Protein AF-A0A822GYS1-F1 (afdb_monomer)

Mean predicted aligned error: 8.76 Å

Structure (mmCIF, N/CA/C/O backbone):
data_AF-A0A822GYS1-F1
#
_entry.id   AF-A0A822GYS1-F1
#
loop_
_atom_site.group_PDB
_atom_site.id
_atom_site.type_symbol
_atom_site.label_atom_id
_atom_site.label_alt_id
_atom_site.label_comp_id
_atom_site.label_asym_id
_atom_site.label_entity_id
_atom_site.label_seq_id
_atom_site.pdbx_PDB_ins_code
_atom_site.Cartn_x
_atom_site.Cartn_y
_atom_site.Cartn_z
_atom_site.occupancy
_atom_site.B_iso_or_equiv
_atom_site.auth_seq_id
_atom_site.auth_comp_id
_atom_site.auth_asym_id
_atom_site.auth_atom_id
_atom_site.pdbx_PDB_model_num
ATOM 1 N N . ASP A 1 1 ? 19.098 11.480 -5.098 1.00 43.16 1 ASP A N 1
ATOM 2 C CA . ASP A 1 1 ? 18.288 10.323 -5.499 1.00 43.16 1 ASP A CA 1
ATOM 3 C C . ASP A 1 1 ? 17.633 9.725 -4.253 1.00 43.16 1 ASP A C 1
ATOM 5 O O . ASP A 1 1 ? 18.341 9.352 -3.323 1.00 43.16 1 ASP A O 1
ATOM 9 N N . ARG A 1 2 ? 16.301 9.802 -4.141 1.00 43.78 2 ARG A N 1
ATOM 10 C CA . ARG A 1 2 ? 15.544 9.573 -2.887 1.00 43.78 2 ARG A CA 1
ATOM 11 C C . ARG A 1 2 ? 15.180 8.102 -2.636 1.00 43.78 2 ARG A C 1
ATOM 13 O O . ARG A 1 2 ? 14.486 7.813 -1.671 1.00 43.78 2 ARG A O 1
ATOM 20 N N . LEU A 1 3 ? 15.712 7.168 -3.427 1.00 45.22 3 LEU A N 1
ATOM 21 C CA . LEU A 1 3 ? 15.402 5.724 -3.409 1.00 45.22 3 LEU A CA 1
ATOM 22 C C . LEU A 1 3 ? 15.609 4.992 -2.063 1.00 45.22 3 LEU A C 1
ATOM 24 O O . LEU A 1 3 ? 15.289 3.812 -1.946 1.00 45.22 3 LEU A O 1
ATOM 28 N N . MET A 1 4 ? 16.160 5.663 -1.048 1.00 49.53 4 MET A N 1
ATOM 29 C CA . MET A 1 4 ? 16.443 5.099 0.274 1.00 49.53 4 MET A CA 1
ATOM 30 C C . MET A 1 4 ? 15.473 5.564 1.366 1.00 49.53 4 MET A C 1
ATOM 32 O O . MET A 1 4 ? 15.544 5.014 2.466 1.00 49.53 4 MET A O 1
ATOM 36 N N . HIS A 1 5 ? 14.595 6.541 1.122 1.00 57.88 5 HIS A N 1
ATOM 37 C CA . HIS A 1 5 ? 13.647 7.034 2.127 1.00 57.88 5 HIS A CA 1
ATOM 38 C C . HIS A 1 5 ? 12.261 6.448 1.850 1.00 57.88 5 HIS A C 1
ATOM 40 O O . HIS A 1 5 ? 11.769 6.492 0.728 1.00 57.88 5 HIS A O 1
ATOM 46 N N . ASN A 1 6 ? 11.673 5.809 2.864 1.00 59.25 6 ASN A N 1
ATOM 47 C CA . ASN A 1 6 ? 10.271 5.415 2.791 1.00 59.25 6 ASN A CA 1
ATOM 48 C C . ASN A 1 6 ? 9.468 6.688 3.053 1.00 59.25 6 ASN A C 1
ATOM 50 O O . ASN A 1 6 ? 9.308 7.068 4.212 1.00 59.25 6 ASN A O 1
ATOM 54 N N . ASP A 1 7 ? 9.021 7.350 1.995 1.00 65.81 7 ASP A N 1
ATOM 55 C CA . ASP A 1 7 ? 8.146 8.505 2.136 1.00 65.81 7 ASP A CA 1
ATOM 56 C C . ASP A 1 7 ? 6.724 8.001 2.409 1.00 65.81 7 ASP A C 1
ATOM 58 O O . ASP A 1 7 ? 6.227 7.075 1.765 1.00 65.81 7 ASP A O 1
ATOM 62 N N . ILE A 1 8 ? 6.090 8.573 3.425 1.00 65.69 8 ILE A N 1
ATOM 63 C CA . ILE A 1 8 ? 4.713 8.280 3.807 1.00 65.69 8 ILE A CA 1
ATOM 64 C C . ILE A 1 8 ? 3.840 9.310 3.083 1.00 65.69 8 ILE A C 1
ATOM 66 O O . ILE A 1 8 ? 4.012 10.506 3.293 1.00 65.69 8 ILE A O 1
ATOM 70 N N . ILE A 1 9 ? 2.982 8.851 2.165 1.00 70.81 9 ILE A N 1
ATOM 71 C CA . ILE A 1 9 ? 2.497 9.692 1.052 1.00 70.81 9 ILE A CA 1
ATOM 72 C C . ILE A 1 9 ? 1.149 10.379 1.340 1.00 70.81 9 ILE A C 1
ATOM 74 O O . ILE A 1 9 ? 0.877 11.422 0.757 1.00 70.81 9 ILE A O 1
ATOM 78 N N . GLY A 1 10 ? 0.330 9.865 2.262 1.00 79.44 10 GLY A N 1
ATOM 79 C CA . GLY A 1 10 ? -0.920 10.524 2.668 1.00 79.44 10 GLY A CA 1
ATOM 80 C C . GLY A 1 10 ? -2.068 9.556 2.944 1.00 79.44 10 GLY A C 1
ATOM 81 O O . GLY A 1 10 ? -1.928 8.345 2.763 1.00 79.44 10 GLY A O 1
ATOM 82 N N . VAL A 1 11 ? -3.205 10.106 3.369 1.00 82.94 11 VAL A N 1
ATOM 83 C CA . VAL A 1 11 ? -4.492 9.397 3.436 1.00 82.94 11 VAL A CA 1
ATOM 84 C C . VAL A 1 11 ? -5.367 9.877 2.286 1.00 82.94 11 VAL A C 1
ATOM 86 O O . VAL A 1 11 ? -5.444 11.078 2.027 1.00 82.94 11 VAL A O 1
ATOM 89 N N . GLY A 1 12 ? -6.034 8.942 1.612 1.00 84.81 12 GLY A N 1
ATOM 90 C CA . GLY A 1 12 ? -7.087 9.232 0.644 1.00 84.81 12 GLY A CA 1
ATOM 91 C C . GLY A 1 12 ? -8.408 8.635 1.113 1.00 84.81 12 GLY A C 1
ATOM 92 O O . GLY A 1 12 ? -8.428 7.522 1.639 1.00 84.81 12 GLY A O 1
ATOM 93 N N . ILE A 1 13 ? -9.499 9.367 0.915 1.00 81.62 13 ILE A N 1
ATOM 94 C CA . ILE A 1 13 ? -10.850 8.914 1.228 1.00 81.62 13 ILE A CA 1
ATOM 95 C C . ILE A 1 13 ? -11.598 8.687 -0.081 1.00 81.62 13 ILE A C 1
ATOM 97 O O . ILE A 1 13 ? -11.630 9.552 -0.957 1.00 81.62 13 ILE A O 1
ATOM 101 N N . LEU A 1 14 ? -12.184 7.500 -0.208 1.00 80.50 14 LEU A N 1
ATOM 102 C CA . LEU A 1 14 ? -12.993 7.106 -1.352 1.00 80.50 14 LEU A CA 1
ATOM 103 C C . LEU A 1 14 ? -14.448 6.980 -0.912 1.00 80.50 14 LEU A C 1
ATOM 105 O O . LEU A 1 14 ? -14.736 6.300 0.071 1.00 80.50 14 LEU A O 1
ATOM 109 N N . ASP A 1 15 ? -15.349 7.607 -1.663 1.00 78.69 15 ASP A N 1
ATOM 110 C CA . ASP A 1 15 ? -16.782 7.427 -1.462 1.00 78.69 15 ASP A CA 1
ATOM 111 C C . ASP A 1 15 ? -17.214 6.062 -2.014 1.00 78.69 15 ASP A C 1
ATOM 113 O O . ASP A 1 15 ? -16.925 5.715 -3.165 1.00 78.69 15 ASP A O 1
ATOM 117 N N . ILE A 1 16 ? -17.876 5.266 -1.178 1.00 78.38 16 ILE A N 1
ATOM 118 C CA . ILE A 1 16 ? -18.338 3.925 -1.527 1.00 78.38 16 ILE A CA 1
ATOM 119 C C . ILE A 1 16 ? -19.820 3.829 -1.181 1.00 78.38 16 ILE A C 1
ATOM 121 O O . ILE A 1 16 ? -20.208 3.680 -0.022 1.00 78.38 16 ILE A O 1
ATOM 125 N N . PHE A 1 17 ? -20.660 3.816 -2.213 1.00 73.38 17 PHE A N 1
ATOM 126 C CA . PHE A 1 17 ? -22.076 3.503 -2.065 1.00 73.38 17 PHE A CA 1
ATOM 127 C C . PHE A 1 17 ? -22.257 1.989 -1.966 1.00 73.38 17 PHE A C 1
ATOM 129 O O . PHE A 1 17 ? -22.233 1.277 -2.971 1.00 73.38 17 PHE A O 1
ATOM 136 N N . THR A 1 18 ? -22.446 1.486 -0.747 1.00 68.88 18 THR A N 1
ATOM 137 C CA . THR A 1 18 ? -22.824 0.084 -0.519 1.00 68.88 18 THR A CA 1
ATOM 138 C C . T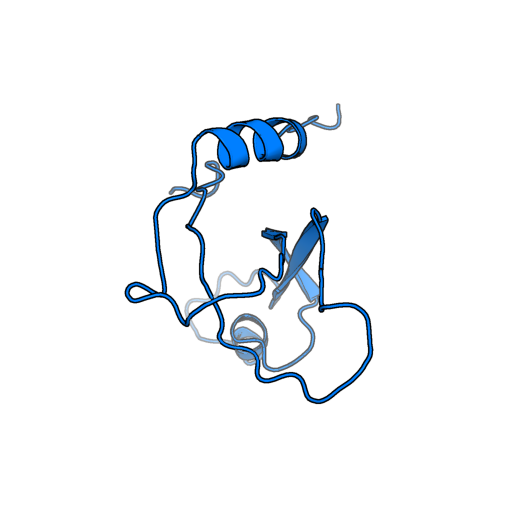HR A 1 18 ? -24.341 -0.018 -0.338 1.00 68.88 18 THR A C 1
ATOM 140 O O . THR A 1 18 ? -24.941 0.786 0.372 1.00 68.88 18 THR A O 1
ATOM 143 N N . LYS A 1 19 ? -24.981 -0.979 -1.015 1.00 65.31 19 LYS A N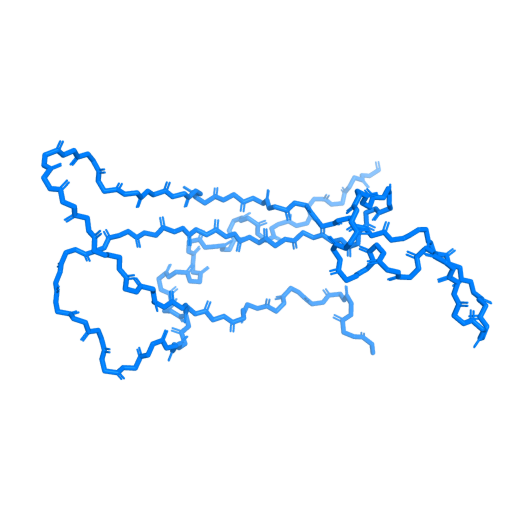 1
ATOM 144 C CA . LYS A 1 19 ? -26.402 -1.311 -0.828 1.00 65.31 19 LYS A CA 1
ATOM 145 C C . LYS A 1 19 ? -26.501 -2.576 0.025 1.00 65.31 19 LYS A C 1
ATOM 147 O O . LYS A 1 19 ? -26.003 -3.608 -0.404 1.00 65.31 19 LYS A O 1
ATOM 152 N N . ASP A 1 20 ? -27.169 -2.445 1.169 1.00 66.56 20 ASP A N 1
ATOM 153 C CA . ASP A 1 20 ? -27.710 -3.479 2.064 1.00 66.56 20 ASP A CA 1
ATOM 154 C C . ASP A 1 20 ? -26.782 -4.581 2.637 1.00 66.56 20 ASP A C 1
ATOM 156 O O . ASP A 1 20 ? -26.001 -5.237 1.960 1.00 66.56 20 ASP A O 1
ATOM 160 N N . HIS A 1 21 ? -26.962 -4.790 3.949 1.00 64.06 21 HIS A N 1
ATOM 161 C CA . HIS A 1 21 ? -26.611 -5.931 4.814 1.00 64.06 21 HIS A CA 1
ATOM 162 C C . HIS A 1 21 ? -25.318 -6.722 4.512 1.00 64.06 21 HIS A C 1
ATOM 164 O O . HIS A 1 21 ? -25.342 -7.792 3.907 1.00 64.06 21 HIS A O 1
ATOM 170 N N . GLY A 1 22 ? -24.193 -6.267 5.076 1.00 74.44 22 GLY A N 1
ATOM 171 C CA . GLY A 1 22 ? -22.924 -7.000 5.076 1.00 74.44 22 GLY A CA 1
ATOM 172 C C . GLY A 1 22 ? -21.832 -6.316 5.903 1.00 74.44 22 GLY A C 1
ATOM 173 O O . GLY A 1 22 ? -22.078 -5.310 6.567 1.00 74.44 22 GLY A O 1
ATOM 174 N N . PHE A 1 23 ? -20.617 -6.867 5.868 1.00 81.25 23 PHE A N 1
ATOM 175 C CA . PHE A 1 23 ? -19.437 -6.198 6.417 1.00 81.25 23 PHE A CA 1
ATOM 176 C C . PHE A 1 23 ? -18.959 -5.112 5.455 1.00 81.25 23 PHE A C 1
ATOM 178 O O . PHE A 1 23 ? -18.954 -5.307 4.240 1.00 81.25 23 PHE A O 1
ATOM 185 N N . LEU A 1 24 ? -18.522 -3.985 6.006 1.00 85.06 24 LEU A N 1
ATOM 186 C CA . LEU A 1 24 ? -17.908 -2.928 5.214 1.00 85.06 24 LEU A CA 1
ATOM 187 C C . LEU A 1 24 ? -16.548 -3.403 4.682 1.00 85.06 24 LEU A C 1
ATOM 189 O O . LEU A 1 24 ? -15.834 -4.103 5.408 1.00 85.06 24 LEU A O 1
ATOM 193 N N . PRO A 1 25 ? -16.175 -3.043 3.442 1.00 87.12 25 PRO A N 1
ATOM 194 C CA . PRO A 1 25 ? -14.903 -3.463 2.876 1.00 87.12 25 PRO A CA 1
ATOM 195 C C . PRO A 1 25 ? -13.740 -2.944 3.729 1.00 87.12 25 PRO A C 1
ATOM 197 O O . PRO A 1 25 ? -13.702 -1.780 4.122 1.00 87.12 25 PRO A O 1
ATOM 200 N N . THR A 1 26 ? -12.775 -3.810 4.011 1.00 89.75 26 THR A N 1
ATOM 201 C CA . THR A 1 26 ? -11.515 -3.458 4.674 1.00 89.75 26 THR A CA 1
ATOM 202 C C . THR A 1 26 ? -10.369 -4.198 3.995 1.00 89.75 26 THR A C 1
ATOM 204 O O . THR A 1 26 ? -10.564 -5.252 3.386 1.00 89.75 26 THR A O 1
ATOM 207 N N . PHE A 1 27 ? -9.164 -3.636 4.053 1.00 91.31 27 PHE A N 1
ATOM 208 C CA . PHE A 1 27 ? -7.965 -4.257 3.495 1.00 91.31 27 PHE A CA 1
ATOM 209 C C . PHE A 1 27 ? -6.728 -3.851 4.297 1.00 91.31 27 PHE A C 1
ATOM 211 O O . PHE A 1 27 ? -6.614 -2.708 4.728 1.00 91.31 27 PHE A O 1
ATOM 218 N N . GLY A 1 28 ? -5.769 -4.763 4.448 1.00 91.94 28 GLY A N 1
ATOM 219 C CA . GLY A 1 28 ? -4.525 -4.490 5.166 1.00 91.94 28 GLY A CA 1
ATOM 220 C C . GLY A 1 28 ? -4.686 -4.439 6.697 1.00 91.94 28 GLY A C 1
ATOM 221 O O . GLY A 1 28 ? -5.700 -4.896 7.225 1.00 91.94 28 GLY A O 1
ATOM 222 N N . PRO A 1 29 ? -3.672 -3.942 7.429 1.00 90.88 29 PRO A N 1
ATOM 223 C CA . PRO A 1 29 ? -2.418 -3.380 6.925 1.00 90.88 29 PRO A CA 1
ATOM 224 C C . PRO A 1 29 ? -1.503 -4.435 6.285 1.00 90.88 29 PRO A C 1
ATOM 226 O O . PRO A 1 29 ? -1.179 -5.448 6.905 1.00 90.88 29 PRO A O 1
ATOM 229 N N . CYS A 1 30 ? -1.038 -4.203 5.056 1.00 91.62 30 CYS A N 1
ATOM 230 C CA . CYS A 1 30 ? -0.101 -5.119 4.397 1.00 91.62 30 CYS A CA 1
ATOM 231 C C . CYS A 1 30 ? 0.809 -4.431 3.373 1.00 91.62 30 CYS A C 1
ATOM 233 O O . CYS A 1 30 ? 0.542 -3.324 2.907 1.00 91.62 30 CYS A O 1
ATOM 235 N N . TRP A 1 31 ? 1.888 -5.124 3.000 1.00 90.50 31 TRP A N 1
ATOM 236 C CA . TRP A 1 31 ? 2.765 -4.717 1.906 1.00 90.50 31 TRP A CA 1
ATOM 237 C C . TRP A 1 31 ? 2.244 -5.245 0.568 1.00 90.50 31 TRP A C 1
ATOM 239 O O . TRP A 1 31 ? 2.050 -6.449 0.415 1.00 90.50 31 TRP A O 1
ATOM 249 N N . ILE A 1 32 ? 2.092 -4.354 -0.408 1.00 91.62 32 ILE A N 1
ATOM 250 C CA . ILE A 1 32 ? 1.847 -4.693 -1.811 1.00 91.62 32 ILE A CA 1
ATOM 251 C C . ILE A 1 32 ? 3.166 -4.537 -2.560 1.00 91.62 32 ILE A C 1
ATOM 253 O O . ILE A 1 32 ? 3.780 -3.470 -2.523 1.00 91.62 32 ILE A O 1
ATOM 257 N N . ASN A 1 33 ? 3.606 -5.596 -3.232 1.00 91.69 33 ASN A N 1
ATOM 258 C CA . ASN A 1 33 ? 4.802 -5.563 -4.067 1.00 91.69 33 ASN A CA 1
ATOM 259 C C . ASN A 1 33 ? 4.463 -4.983 -5.444 1.00 91.69 33 ASN A C 1
ATOM 261 O O . ASN A 1 33 ? 3.455 -5.345 -6.044 1.00 91.69 33 ASN A O 1
ATOM 265 N N . LEU A 1 34 ? 5.329 -4.110 -5.947 1.00 90.94 34 LEU A N 1
ATOM 266 C CA . LEU A 1 34 ? 5.218 -3.507 -7.268 1.00 90.94 34 LEU A CA 1
ATOM 267 C C . LEU A 1 34 ? 6.252 -4.138 -8.191 1.00 90.94 34 LEU A C 1
ATOM 269 O O . LEU A 1 34 ? 7.442 -4.189 -7.862 1.00 90.94 34 LEU A O 1
ATOM 273 N N . TYR A 1 35 ? 5.796 -4.581 -9.356 1.00 92.31 35 TYR A N 1
ATOM 274 C CA . TYR A 1 35 ? 6.634 -5.164 -10.396 1.00 92.31 35 TYR A CA 1
ATOM 275 C C . TYR A 1 35 ? 6.489 -4.369 -11.690 1.00 92.31 35 TYR A C 1
ATOM 277 O O . TYR A 1 35 ? 5.445 -3.782 -11.951 1.00 92.31 35 TYR A O 1
ATOM 285 N N . GLY A 1 36 ? 7.550 -4.348 -12.490 1.00 92.25 36 GLY A N 1
ATOM 286 C CA . GLY A 1 36 ? 7.574 -3.669 -13.783 1.00 92.25 36 GLY A CA 1
ATOM 287 C C . GLY A 1 36 ? 8.510 -4.361 -14.764 1.00 92.25 36 GLY A C 1
ATOM 288 O O . GLY A 1 36 ? 8.874 -5.529 -14.583 1.00 92.25 36 GLY A O 1
ATOM 289 N N . ALA A 1 37 ? 8.929 -3.622 -15.787 1.00 91.12 37 ALA A N 1
ATOM 290 C CA . ALA A 1 37 ? 9.884 -4.101 -16.779 1.00 91.12 37 ALA A CA 1
ATOM 291 C C . ALA A 1 37 ? 11.225 -4.484 -16.124 1.00 91.12 37 ALA A C 1
ATOM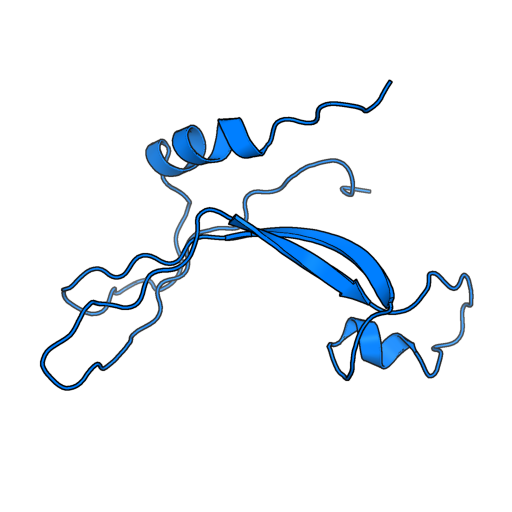 293 O O . ALA A 1 37 ? 11.575 -3.901 -15.088 1.00 91.12 37 ALA A O 1
ATOM 294 N N . PRO A 1 38 ? 12.023 -5.392 -16.712 1.00 88.44 38 PRO A N 1
ATOM 295 C CA . PRO A 1 38 ? 13.442 -5.534 -16.384 1.00 88.44 38 PRO A CA 1
ATOM 296 C C . PRO A 1 38 ? 14.178 -4.184 -16.414 1.00 88.44 38 PRO A C 1
ATOM 298 O O . PRO A 1 38 ? 13.749 -3.235 -17.068 1.00 88.44 38 PRO A O 1
ATOM 301 N N . ARG A 1 39 ? 15.274 -4.055 -15.656 1.00 82.69 39 ARG A N 1
ATOM 302 C CA . ARG A 1 39 ? 16.109 -2.847 -15.741 1.00 82.69 39 ARG A CA 1
ATOM 303 C C . ARG A 1 39 ? 16.937 -2.910 -17.016 1.00 82.69 39 ARG A C 1
ATOM 305 O O . ARG A 1 39 ? 17.856 -3.718 -17.102 1.00 82.69 39 ARG A O 1
ATOM 312 N N . GLU A 1 40 ? 16.629 -2.030 -17.953 1.00 79.56 40 GLU A N 1
ATOM 313 C CA . GLU A 1 40 ? 17.387 -1.848 -19.183 1.00 79.56 40 GLU A CA 1
ATOM 314 C C . GLU A 1 40 ? 18.044 -0.464 -19.151 1.00 79.56 40 GLU A C 1
ATOM 316 O O . GLU A 1 40 ? 17.405 0.531 -18.818 1.00 79.56 40 GLU A O 1
ATOM 321 N N . TYR A 1 41 ? 19.344 -0.407 -19.441 1.00 70.94 41 TYR A N 1
ATOM 322 C CA . TYR A 1 41 ? 20.127 0.836 -19.487 1.00 70.94 41 TYR A CA 1
ATOM 323 C C . TYR A 1 41 ? 20.235 1.337 -20.930 1.00 70.94 41 TYR A C 1
ATOM 325 O O . TYR A 1 41 ? 21.327 1.591 -21.433 1.00 70.94 41 TYR A O 1
ATOM 333 N N . SER A 1 42 ? 19.098 1.386 -21.617 1.00 75.31 42 SER A N 1
ATOM 334 C CA . SER A 1 42 ? 18.994 1.875 -22.987 1.00 75.31 42 SER A CA 1
ATOM 335 C C . SER A 1 42 ? 18.429 3.292 -22.980 1.00 75.31 42 SER A C 1
ATOM 337 O O . SER A 1 42 ? 17.514 3.586 -22.217 1.00 75.31 42 SER A O 1
ATOM 339 N N . GLU A 1 43 ? 18.954 4.168 -23.836 1.00 74.00 43 GLU A N 1
ATOM 340 C CA . GLU A 1 43 ? 18.407 5.520 -24.029 1.00 74.00 43 GLU A CA 1
ATOM 341 C C . GLU A 1 43 ? 17.147 5.526 -24.911 1.00 74.00 43 GLU A C 1
ATOM 343 O O . GLU A 1 43 ? 16.443 6.534 -24.977 1.00 74.00 43 GLU A O 1
ATOM 348 N N . VAL A 1 44 ? 16.844 4.408 -25.584 1.00 81.56 44 VAL A N 1
ATOM 349 C CA . VAL A 1 44 ? 15.629 4.243 -26.395 1.00 81.56 44 VAL A CA 1
ATOM 350 C C . VAL A 1 44 ? 14.547 3.477 -25.631 1.00 81.56 44 VAL A C 1
ATOM 352 O O . VAL A 1 44 ? 14.874 2.441 -25.043 1.00 81.56 44 VAL A O 1
ATOM 355 N N . PRO A 1 45 ? 13.275 3.933 -25.692 1.00 77.44 45 PRO A N 1
ATOM 356 C CA . PRO A 1 45 ? 12.148 3.235 -25.088 1.00 77.44 45 PRO A CA 1
ATOM 357 C C . PRO A 1 45 ? 12.022 1.818 -25.630 1.00 77.44 45 PRO A C 1
ATOM 359 O O . PRO A 1 45 ? 12.103 1.599 -26.844 1.00 77.44 45 PRO A O 1
ATOM 362 N N . THR A 1 46 ? 11.806 0.861 -24.740 1.00 81.62 46 THR A N 1
ATOM 363 C CA . THR A 1 46 ? 11.678 -0.545 -25.116 1.00 81.62 46 THR A CA 1
ATOM 364 C C . THR A 1 46 ? 10.227 -0.989 -25.058 1.00 81.62 46 THR A C 1
ATOM 366 O O . THR A 1 46 ? 9.381 -0.386 -24.401 1.00 81.62 46 THR A O 1
ATOM 369 N N . VAL A 1 47 ? 9.911 -2.074 -25.769 1.00 81.88 47 VAL A N 1
ATOM 370 C CA . VAL A 1 47 ? 8.546 -2.630 -25.812 1.00 81.88 47 VAL A CA 1
ATOM 371 C C . VAL A 1 47 ? 8.060 -3.022 -24.408 1.00 81.88 47 VAL A C 1
ATOM 373 O O . VAL A 1 47 ? 6.862 -3.061 -24.147 1.00 81.88 47 VAL A O 1
ATOM 376 N N . LEU A 1 48 ? 8.989 -3.275 -23.482 1.00 86.31 48 LEU A N 1
ATOM 377 C CA . LEU A 1 48 ? 8.688 -3.645 -22.105 1.00 86.31 48 LEU A CA 1
ATOM 378 C C . LEU A 1 48 ? 8.357 -2.443 -21.212 1.00 86.31 48 LEU A C 1
ATOM 380 O O . LEU A 1 48 ? 7.812 -2.653 -20.131 1.00 86.31 48 LEU A O 1
ATOM 384 N N . ASP A 1 49 ? 8.618 -1.201 -21.634 1.00 86.69 49 ASP A N 1
ATOM 385 C CA . ASP A 1 49 ? 8.338 -0.008 -20.820 1.00 86.69 49 ASP A CA 1
ATOM 386 C C . ASP A 1 49 ? 6.854 0.143 -20.474 1.00 86.69 49 ASP A C 1
ATOM 388 O O . ASP A 1 49 ? 6.500 0.696 -19.429 1.00 86.69 49 ASP A O 1
ATOM 392 N N . GLU A 1 50 ? 5.976 -0.430 -21.295 1.00 88.69 50 GLU A N 1
ATOM 393 C CA . GLU A 1 50 ? 4.544 -0.508 -21.028 1.00 88.69 50 GLU A CA 1
ATOM 394 C C . GLU A 1 50 ? 4.220 -1.241 -19.710 1.00 88.69 50 GLU A C 1
ATOM 396 O O . GLU A 1 50 ? 3.268 -0.867 -19.017 1.00 88.69 50 GLU A O 1
ATOM 401 N N . LEU A 1 51 ? 5.058 -2.200 -19.289 1.00 89.94 51 LEU A N 1
ATOM 402 C CA . LEU A 1 51 ? 4.915 -2.909 -18.011 1.00 89.94 51 LEU A CA 1
ATOM 403 C C . LEU A 1 51 ? 5.081 -1.970 -16.810 1.00 89.94 51 LEU A C 1
ATOM 405 O O . LEU A 1 51 ? 4.460 -2.183 -15.772 1.00 89.94 51 LEU A O 1
ATOM 409 N N . ASN A 1 52 ? 5.875 -0.900 -16.937 1.00 88.25 52 ASN A N 1
ATOM 410 C CA . ASN A 1 52 ? 6.017 0.108 -15.878 1.00 88.25 52 ASN A CA 1
ATOM 411 C C . ASN A 1 52 ? 4.758 0.981 -15.735 1.00 88.25 52 ASN A C 1
ATOM 413 O O . ASN A 1 52 ? 4.562 1.600 -14.692 1.00 88.25 52 ASN A O 1
ATOM 417 N N . SER A 1 53 ? 3.900 1.006 -16.760 1.00 88.56 53 SER A N 1
ATOM 418 C CA . SER A 1 53 ? 2.585 1.661 -16.738 1.00 88.56 53 SER A CA 1
ATOM 419 C C . SER A 1 53 ? 1.451 0.704 -16.345 1.00 88.56 53 SER A C 1
ATOM 421 O O . SER A 1 53 ? 0.281 1.051 -16.485 1.00 88.56 53 SER A O 1
ATOM 423 N N . GLY A 1 54 ? 1.775 -0.514 -15.892 1.00 85.38 54 GLY A N 1
ATOM 424 C CA . GLY A 1 54 ? 0.793 -1.534 -15.515 1.00 85.38 54 GLY A CA 1
ATOM 425 C C . GLY A 1 54 ? 0.091 -2.210 -16.697 1.00 85.38 54 GLY A C 1
ATOM 426 O O . GLY A 1 54 ? -0.899 -2.912 -16.498 1.00 85.38 54 GLY A O 1
ATOM 427 N N . LYS A 1 55 ? 0.574 -2.024 -17.933 1.00 89.00 55 LYS A N 1
ATOM 428 C CA . LYS A 1 55 ? 0.038 -2.713 -19.113 1.00 89.00 55 LYS A CA 1
ATOM 429 C C . LYS A 1 55 ? 0.665 -4.105 -19.243 1.00 89.00 55 LYS A C 1
ATOM 431 O O . LYS A 1 55 ? 1.553 -4.321 -20.060 1.00 89.00 55 LYS A O 1
ATOM 436 N N . GLY A 1 56 ? 0.201 -5.042 -18.420 1.00 88.62 56 GLY A N 1
ATOM 437 C CA . GLY A 1 56 ? 0.694 -6.422 -18.374 1.00 88.62 56 GLY A CA 1
ATOM 438 C C . GLY A 1 56 ? 1.323 -6.784 -17.029 1.00 88.62 56 GLY A C 1
ATOM 439 O O . GLY A 1 56 ? 1.297 -6.000 -16.082 1.00 88.62 56 GLY A O 1
ATOM 440 N N . GLU A 1 57 ? 1.875 -7.994 -16.939 1.00 90.38 57 GLU A N 1
ATOM 441 C CA . GLU A 1 57 ? 2.502 -8.503 -15.717 1.00 90.38 57 GLU A CA 1
ATOM 442 C C . GLU A 1 57 ? 3.995 -8.153 -15.689 1.00 90.38 57 GLU A C 1
ATOM 444 O O . GLU A 1 57 ? 4.791 -8.634 -16.497 1.00 90.38 57 GLU A O 1
ATOM 449 N N . GLY A 1 58 ? 4.381 -7.274 -14.763 1.00 90.62 58 GLY A N 1
ATOM 450 C CA . GLY A 1 58 ? 5.782 -6.949 -14.526 1.00 90.62 58 GLY A CA 1
ATOM 451 C C . GLY A 1 58 ? 6.536 -8.128 -13.908 1.00 90.62 58 GLY A C 1
ATOM 452 O O . GLY A 1 58 ? 6.017 -8.827 -13.045 1.00 90.62 58 GLY A O 1
ATOM 453 N N . VAL A 1 59 ? 7.798 -8.307 -14.296 1.00 90.12 59 VAL A N 1
ATOM 454 C CA . VAL A 1 59 ? 8.639 -9.431 -13.838 1.00 90.12 59 VAL A CA 1
ATOM 455 C C . VAL A 1 59 ? 9.766 -9.001 -12.899 1.00 90.12 59 VAL A C 1
ATOM 457 O O . VAL A 1 59 ? 10.335 -9.823 -12.184 1.00 90.12 59 VAL A O 1
ATOM 460 N N . ALA A 1 60 ? 10.100 -7.709 -12.863 1.00 91.75 60 ALA A N 1
ATOM 461 C CA . ALA A 1 60 ? 11.170 -7.185 -12.021 1.00 91.75 60 ALA A CA 1
ATOM 462 C C . ALA A 1 60 ? 10.605 -6.401 -10.836 1.00 91.75 60 ALA A C 1
ATOM 464 O O . ALA A 1 60 ? 9.838 -5.457 -11.024 1.00 91.75 60 ALA A O 1
ATOM 465 N N . TYR A 1 61 ? 11.022 -6.757 -9.618 1.00 90.56 61 TYR A N 1
ATOM 466 C CA . TYR A 1 61 ? 10.629 -6.050 -8.398 1.00 90.56 61 TYR A CA 1
ATOM 467 C C . TYR A 1 61 ? 11.100 -4.588 -8.437 1.00 90.56 61 TYR A C 1
ATOM 469 O O . TYR A 1 61 ? 12.294 -4.305 -8.574 1.00 90.56 61 TYR A O 1
ATOM 477 N N . ARG A 1 62 ? 10.157 -3.651 -8.308 1.00 87.31 62 ARG A N 1
ATOM 478 C CA . ARG A 1 62 ? 10.400 -2.198 -8.328 1.00 87.31 62 ARG A CA 1
ATOM 479 C C . ARG A 1 62 ? 10.230 -1.542 -6.964 1.00 87.31 62 ARG A C 1
ATOM 481 O O . ARG A 1 62 ? 10.712 -0.431 -6.767 1.00 87.31 62 ARG A O 1
ATOM 488 N N . GLY A 1 63 ? 9.616 -2.234 -6.014 1.00 87.38 63 GLY A N 1
ATOM 489 C CA . GLY A 1 63 ? 9.425 -1.735 -4.662 1.00 87.38 63 GLY A CA 1
ATOM 490 C C . GLY A 1 63 ? 8.192 -2.340 -4.020 1.00 87.38 63 GLY A C 1
ATOM 491 O O . GLY A 1 63 ? 7.610 -3.297 -4.523 1.00 87.38 63 GLY A O 1
ATOM 492 N N . ARG A 1 64 ? 7.792 -1.762 -2.895 1.00 88.62 64 ARG A N 1
ATOM 493 C CA . ARG A 1 64 ? 6.575 -2.144 -2.193 1.00 88.62 64 ARG A CA 1
ATOM 494 C C . ARG A 1 64 ? 5.944 -0.928 -1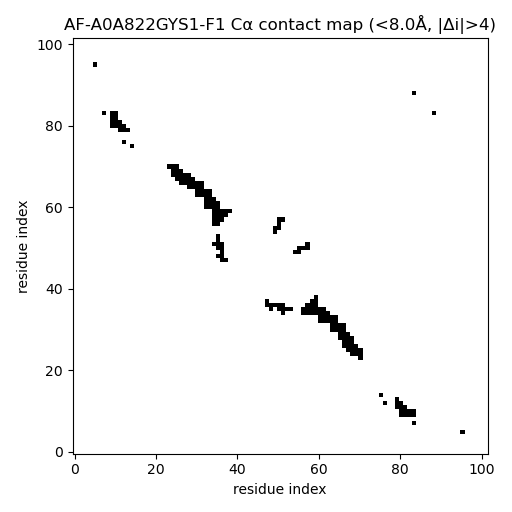.539 1.00 88.62 64 ARG A C 1
ATOM 496 O O . ARG A 1 64 ? 6.662 -0.021 -1.122 1.00 88.62 64 ARG A O 1
ATOM 503 N N . ILE A 1 65 ? 4.628 -0.949 -1.413 1.00 88.19 65 ILE A N 1
ATOM 504 C CA . ILE A 1 65 ? 3.841 0.076 -0.725 1.00 88.19 65 ILE A CA 1
ATOM 505 C C . ILE A 1 65 ? 3.110 -0.556 0.455 1.00 88.19 65 ILE A C 1
ATOM 507 O O . ILE A 1 65 ? 2.673 -1.703 0.371 1.00 88.19 65 ILE A O 1
ATOM 511 N N . PHE A 1 66 ? 3.031 0.161 1.573 1.00 89.06 66 PHE A N 1
ATOM 512 C CA . PHE A 1 66 ? 2.269 -0.270 2.742 1.00 89.06 66 PHE A CA 1
ATOM 513 C C . PHE A 1 66 ? 0.906 0.396 2.680 1.00 89.06 66 PHE A C 1
ATOM 515 O O . PHE A 1 66 ? 0.835 1.622 2.625 1.00 89.06 66 PHE A O 1
ATOM 522 N N . VAL A 1 67 ? -0.151 -0.409 2.631 1.00 91.19 67 VAL A N 1
ATOM 523 C CA . VAL A 1 67 ? -1.510 0.073 2.385 1.00 91.19 67 VAL A CA 1
ATOM 524 C C . VAL A 1 67 ? -2.462 -0.524 3.405 1.00 91.19 67 VAL A C 1
ATOM 526 O O . VAL A 1 67 ? -2.337 -1.685 3.806 1.00 91.19 67 VAL A O 1
ATOM 529 N N . GLU A 1 68 ? -3.434 0.289 3.786 1.00 91.06 68 GLU A N 1
ATOM 530 C CA . GLU A 1 68 ? -4.607 -0.107 4.536 1.00 91.06 68 GLU A CA 1
ATOM 531 C C . GLU A 1 68 ? -5.822 0.637 3.978 1.00 91.06 68 GLU A C 1
ATOM 533 O O . GLU A 1 68 ? -5.732 1.808 3.615 1.00 91.06 68 GLU A O 1
ATOM 538 N N . LEU A 1 69 ? -6.951 -0.059 3.921 1.00 90.50 69 LEU A N 1
ATOM 539 C CA . LEU A 1 69 ? -8.261 0.488 3.622 1.00 90.50 69 LEU A CA 1
ATOM 540 C C . LEU A 1 69 ? -9.146 0.265 4.845 1.00 90.50 69 LEU A C 1
ATOM 542 O O . LEU A 1 69 ? -9.414 -0.879 5.228 1.00 90.50 69 LEU A O 1
ATOM 546 N N . GLN A 1 70 ? -9.622 1.359 5.424 1.00 87.62 70 GLN A N 1
ATOM 547 C CA . GLN A 1 70 ? -10.635 1.344 6.469 1.00 87.62 70 GLN A CA 1
ATOM 548 C C . GLN A 1 70 ? -11.900 2.003 5.933 1.00 87.62 70 GLN A C 1
ATOM 550 O O . GLN A 1 70 ? -11.827 3.017 5.242 1.00 87.62 70 GLN A O 1
ATOM 555 N N . THR A 1 71 ? -13.055 1.435 6.272 1.00 87.25 71 THR A N 1
ATOM 556 C CA . THR A 1 71 ? -14.348 2.043 5.957 1.00 87.25 71 THR A CA 1
ATOM 557 C C . THR A 1 71 ? -14.956 2.612 7.226 1.00 87.25 71 THR A C 1
ATOM 559 O O . THR A 1 71 ? -15.049 1.924 8.243 1.00 87.25 71 THR A O 1
ATOM 562 N N . ILE A 1 72 ? -15.392 3.865 7.148 1.00 83.50 72 ILE A N 1
ATOM 563 C CA . ILE A 1 72 ? -16.062 4.582 8.228 1.00 83.50 72 ILE A CA 1
ATOM 564 C C . ILE A 1 72 ? -17.438 4.988 7.703 1.00 83.50 72 ILE A C 1
ATOM 566 O O . ILE A 1 72 ? -17.540 5.581 6.633 1.00 83.50 72 ILE A O 1
ATOM 570 N N . LEU A 1 73 ? -18.497 4.646 8.439 1.00 84.56 73 LEU A N 1
ATOM 571 C CA . LEU A 1 73 ? -19.846 5.116 8.123 1.00 84.56 73 LEU A CA 1
ATOM 572 C C . LEU A 1 73 ? -19.979 6.573 8.553 1.00 84.56 73 LEU A C 1
ATOM 574 O O . LEU A 1 73 ? -19.701 6.903 9.705 1.00 84.56 73 LEU A O 1
ATOM 578 N N . GLY A 1 74 ? -20.433 7.427 7.646 1.00 82.38 74 GLY A N 1
ATOM 579 C CA . GLY A 1 74 ? -20.594 8.843 7.930 1.00 82.38 74 GLY A CA 1
ATOM 580 C C . GLY A 1 74 ? -20.926 9.646 6.685 1.00 82.38 74 GLY A C 1
ATOM 581 O O . GLY A 1 74 ? -21.342 9.101 5.664 1.00 82.38 74 GLY A O 1
ATOM 582 N N . GLU A 1 75 ? -20.750 10.954 6.807 1.00 77.19 75 GLU A N 1
ATOM 583 C CA . GLU A 1 75 ? -20.908 11.889 5.702 1.00 77.19 75 GLU A CA 1
ATOM 584 C C . GLU A 1 75 ? -19.673 11.880 4.799 1.00 77.19 75 GLU A C 1
ATOM 586 O O . GLU A 1 75 ? -18.551 11.621 5.247 1.00 77.19 75 GLU A O 1
ATOM 591 N N . THR A 1 76 ? -19.884 12.194 3.522 1.00 77.25 76 THR A N 1
ATOM 592 C CA . THR A 1 76 ? -18.797 12.371 2.563 1.00 77.25 76 THR A CA 1
ATOM 593 C C . THR A 1 76 ? -17.868 13.492 3.052 1.00 77.25 76 THR A C 1
ATOM 595 O O . THR A 1 76 ? -18.344 14.596 3.333 1.00 77.25 76 THR A O 1
ATOM 598 N N . PRO A 1 77 ? -16.549 13.251 3.163 1.00 74.12 77 PRO A N 1
ATOM 599 C CA . PRO A 1 77 ? -15.621 14.269 3.628 1.00 74.12 77 PRO A CA 1
ATOM 600 C C . PRO A 1 77 ? -15.525 15.432 2.640 1.00 74.12 77 PRO A C 1
ATOM 602 O O . PRO A 1 77 ? -15.574 15.243 1.426 1.00 74.12 77 PRO A O 1
ATOM 605 N N . ILE A 1 78 ? -15.319 16.634 3.179 1.00 77.44 78 ILE A N 1
ATOM 606 C CA . ILE A 1 78 ? -15.126 17.858 2.387 1.00 77.44 78 ILE A CA 1
ATOM 607 C C . ILE A 1 78 ? -13.767 17.828 1.668 1.00 77.44 78 ILE A C 1
ATOM 609 O O . ILE A 1 78 ? -13.659 18.264 0.523 1.00 77.44 78 ILE A O 1
ATOM 613 N N . GLU A 1 79 ? -12.740 17.280 2.323 1.00 82.88 79 GLU A N 1
ATOM 614 C CA . GLU A 1 7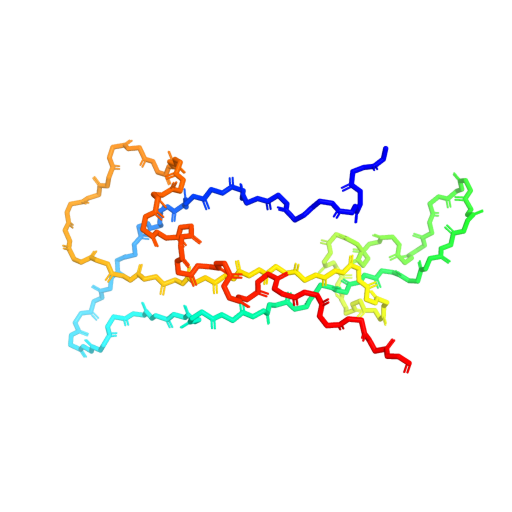9 ? -11.393 17.132 1.770 1.00 82.88 79 GLU A CA 1
ATOM 615 C C . GLU A 1 79 ? -11.071 15.642 1.571 1.00 82.88 79 GLU A C 1
ATOM 617 O O . GLU A 1 79 ? -10.973 14.897 2.549 1.00 82.88 79 GLU A O 1
ATOM 622 N N . PRO A 1 80 ? -10.911 15.170 0.320 1.00 80.06 80 PRO A N 1
ATOM 623 C CA . PRO A 1 80 ? -10.710 13.749 0.031 1.00 80.06 80 PRO A CA 1
ATOM 624 C C . PRO A 1 80 ? -9.282 13.267 0.317 1.00 80.06 80 PRO A C 1
ATOM 626 O O . PRO A 1 80 ? -9.019 12.067 0.271 1.00 80.06 80 PRO A O 1
ATOM 629 N N . ILE A 1 81 ? -8.343 14.184 0.557 1.00 85.56 81 ILE A N 1
ATOM 630 C CA . ILE A 1 81 ? -6.927 13.889 0.776 1.00 85.56 81 ILE A CA 1
ATOM 631 C C . ILE A 1 81 ? -6.457 14.705 1.973 1.00 85.56 81 ILE A C 1
ATOM 633 O O . ILE A 1 81 ? -6.708 15.906 2.030 1.00 85.56 81 ILE A O 1
ATOM 637 N N . GLY A 1 82 ? -5.748 14.057 2.893 1.00 84.94 82 GLY A N 1
ATOM 638 C CA . GLY A 1 82 ? -5.213 14.697 4.088 1.00 84.94 82 GLY A CA 1
ATOM 639 C C . GLY A 1 82 ? -3.855 14.142 4.505 1.00 84.94 82 GLY A C 1
ATOM 640 O O . GLY A 1 82 ? -3.378 13.120 3.997 1.00 84.94 82 GLY A O 1
ATOM 641 N N . GLU A 1 83 ? -3.228 14.833 5.453 1.00 85.00 83 GLU A N 1
ATOM 642 C CA . GLU A 1 83 ? -2.004 14.361 6.096 1.00 85.00 83 GLU A CA 1
ATOM 643 C C . GLU A 1 83 ? -2.271 13.122 6.962 1.00 85.00 83 GLU A C 1
ATOM 645 O O . GLU A 1 83 ? -3.361 12.928 7.505 1.00 85.00 83 GLU A O 1
ATOM 650 N N . ILE A 1 84 ? -1.254 12.271 7.109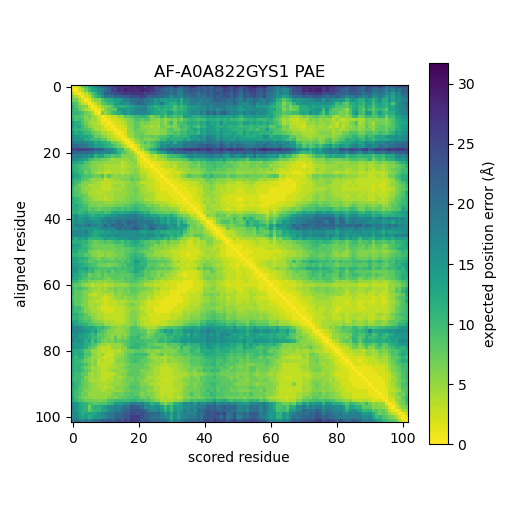 1.00 84.88 84 ILE A N 1
ATOM 651 C CA . ILE A 1 84 ? -1.357 11.080 7.958 1.00 84.88 84 ILE A CA 1
ATOM 652 C C . ILE A 1 84 ? -1.261 11.488 9.428 1.00 84.88 84 ILE A C 1
ATOM 654 O O . ILE A 1 84 ? -0.320 12.166 9.840 1.00 84.88 84 ILE A O 1
ATOM 658 N N . SER A 1 85 ? -2.222 11.023 10.228 1.00 87.94 85 SER A N 1
ATOM 659 C CA . SER A 1 85 ? -2.266 11.299 11.663 1.00 87.94 85 SER A CA 1
ATOM 660 C C . SER A 1 85 ?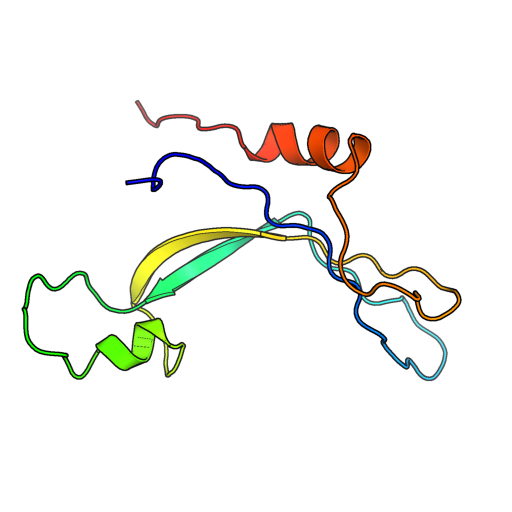 -1.054 10.705 12.400 1.00 87.94 85 SER A C 1
ATOM 662 O O . SER A 1 85 ? -0.538 9.646 12.038 1.00 87.94 85 SER A O 1
ATOM 664 N N . ASN A 1 86 ? -0.624 11.328 13.505 1.00 88.94 86 ASN A N 1
ATOM 665 C CA . ASN A 1 86 ? 0.471 10.795 14.331 1.00 88.94 86 ASN A CA 1
ATOM 666 C C . ASN A 1 86 ? 0.191 9.374 14.851 1.00 88.94 86 ASN A C 1
ATOM 668 O O . ASN A 1 86 ? 1.108 8.561 14.958 1.00 88.94 86 ASN A O 1
ATOM 672 N N . SER A 1 87 ? -1.070 9.055 15.153 1.00 89.12 87 SER A N 1
ATOM 673 C CA . SER A 1 87 ? -1.488 7.703 15.535 1.00 89.12 87 SER A CA 1
ATOM 674 C C . SER A 1 87 ? -1.248 6.688 14.420 1.00 89.12 87 SER A C 1
ATOM 676 O O . SER A 1 87 ? -0.720 5.606 14.683 1.00 89.12 87 SER A O 1
ATOM 678 N N . ASP A 1 88 ? -1.576 7.040 13.177 1.00 86.38 88 ASP A N 1
ATOM 679 C CA . ASP A 1 88 ? -1.362 6.168 12.021 1.00 86.38 88 ASP A CA 1
ATOM 680 C C . ASP A 1 88 ? 0.119 6.022 11.687 1.00 86.38 88 ASP A C 1
ATOM 682 O O . ASP A 1 88 ? 0.573 4.919 11.376 1.00 86.38 88 ASP A O 1
ATOM 686 N N . LEU A 1 89 ? 0.902 7.094 11.850 1.00 85.19 89 LEU A N 1
ATOM 687 C CA . LEU A 1 89 ? 2.359 7.027 11.749 1.00 85.19 89 LEU A CA 1
ATOM 688 C C . LEU A 1 89 ? 2.925 6.010 12.741 1.00 85.19 89 LEU A C 1
ATOM 690 O O . LEU A 1 89 ? 3.628 5.088 12.329 1.00 85.19 89 LEU A O 1
ATOM 694 N N . ILE A 1 90 ? 2.583 6.131 14.028 1.00 87.81 90 ILE A N 1
ATOM 695 C CA . ILE A 1 90 ? 3.064 5.227 15.084 1.00 87.81 90 ILE A CA 1
ATOM 696 C C . ILE A 1 90 ? 2.686 3.775 14.778 1.00 87.81 90 ILE A C 1
ATOM 698 O O . ILE A 1 90 ? 3.504 2.872 14.958 1.00 87.81 90 ILE A O 1
ATOM 702 N N . ARG A 1 91 ? 1.474 3.544 14.269 1.00 86.00 91 ARG A N 1
ATOM 703 C CA . ARG A 1 91 ? 0.995 2.214 13.884 1.00 86.00 91 ARG A CA 1
ATOM 704 C C . ARG A 1 91 ? 1.736 1.642 12.673 1.00 86.00 91 ARG A C 1
ATOM 706 O O . ARG A 1 91 ? 1.932 0.430 12.606 1.00 86.00 91 ARG A O 1
ATOM 713 N N . ALA A 1 92 ? 2.186 2.489 11.747 1.00 84.44 92 ALA A N 1
ATOM 714 C CA . ALA A 1 92 ? 2.971 2.090 10.581 1.00 84.44 92 ALA A CA 1
ATOM 715 C C . ALA A 1 92 ? 4.460 1.836 10.899 1.00 84.44 92 ALA A C 1
ATOM 717 O O . ALA A 1 92 ? 5.096 1.026 10.218 1.00 84.44 92 ALA A O 1
ATOM 718 N N . LEU A 1 93 ? 5.025 2.477 11.934 1.00 83.62 93 LEU A N 1
ATOM 719 C CA . LEU A 1 93 ? 6.453 2.382 12.291 1.00 83.62 93 LEU A CA 1
ATOM 720 C C . LEU A 1 93 ? 7.003 0.942 12.377 1.00 83.62 93 LEU A C 1
ATOM 722 O O . LEU A 1 93 ? 8.072 0.697 11.808 1.00 83.62 93 LEU A O 1
ATOM 726 N N . PRO A 1 94 ? 6.328 -0.041 13.012 1.00 84.31 94 PRO A N 1
ATOM 727 C CA . PRO A 1 94 ? 6.847 -1.408 13.107 1.00 84.31 94 PRO A CA 1
ATOM 728 C C . PRO A 1 94 ? 7.096 -2.058 11.740 1.00 84.31 94 PRO A C 1
ATOM 730 O O . PRO A 1 94 ? 8.044 -2.829 11.573 1.00 84.31 94 PRO A O 1
ATOM 733 N N . TYR A 1 95 ? 6.284 -1.711 10.740 1.00 81.06 95 TYR A N 1
ATOM 734 C CA . TYR A 1 95 ? 6.365 -2.261 9.388 1.00 81.06 95 TYR A CA 1
ATOM 735 C C . TYR A 1 95 ? 7.493 -1.638 8.563 1.00 81.06 95 TYR A C 1
ATOM 737 O O . TYR A 1 95 ? 7.933 -2.230 7.576 1.00 81.06 95 TYR A O 1
ATOM 745 N 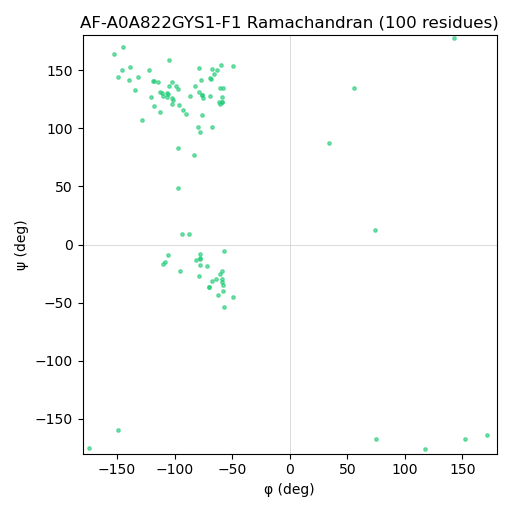N . GLN A 1 96 ? 8.018 -0.485 8.983 1.00 76.00 96 GLN A N 1
ATOM 746 C CA . GLN A 1 96 ? 9.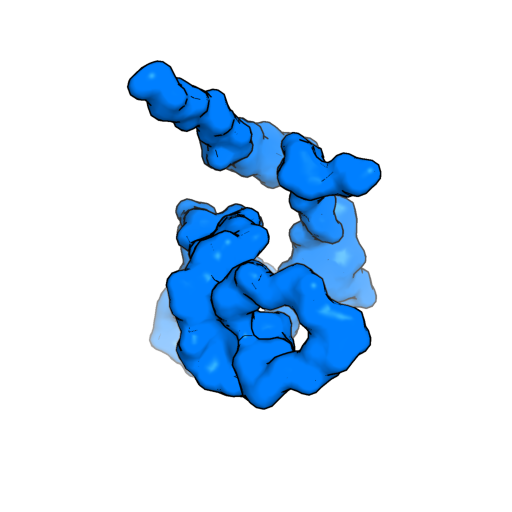138 0.189 8.324 1.00 76.00 96 GLN A CA 1
ATOM 747 C C . GLN A 1 96 ? 10.500 -0.443 8.643 1.00 76.00 96 GLN A C 1
ATOM 749 O O . GLN A 1 96 ? 11.502 -0.077 8.021 1.00 76.00 96 GLN A O 1
ATOM 754 N N . SER A 1 97 ? 10.559 -1.398 9.580 1.00 69.81 97 SER A N 1
ATOM 755 C CA . SER A 1 97 ? 11.808 -2.033 9.994 1.00 69.81 97 SER A CA 1
ATOM 756 C C . SER A 1 97 ? 12.518 -2.723 8.824 1.00 69.81 97 SER A C 1
ATOM 758 O O . SER A 1 97 ? 11.992 -3.627 8.171 1.00 69.81 97 SER A O 1
ATOM 760 N N . ARG A 1 98 ? 13.763 -2.307 8.576 1.00 65.56 98 ARG A N 1
ATOM 761 C CA . ARG A 1 98 ? 14.667 -2.907 7.591 1.00 65.56 98 ARG A CA 1
ATOM 762 C C . ARG A 1 98 ? 15.582 -3.885 8.313 1.00 65.56 98 ARG A C 1
ATOM 764 O O . ARG A 1 98 ? 16.710 -3.537 8.661 1.00 65.56 98 ARG A O 1
ATOM 771 N N . LYS A 1 99 ? 15.129 -5.119 8.544 1.00 63.38 99 LYS A N 1
ATOM 772 C CA . LYS A 1 99 ? 16.083 -6.187 8.868 1.00 63.38 99 LYS A CA 1
ATOM 773 C C . LYS A 1 99 ? 16.913 -6.437 7.613 1.00 63.38 99 LYS A C 1
ATOM 775 O O . LYS A 1 99 ? 16.437 -7.049 6.663 1.00 63.38 99 LYS A O 1
ATOM 780 N N . LYS A 1 100 ? 18.137 -5.902 7.588 1.00 55.62 100 LYS A N 1
ATOM 781 C CA . LYS A 1 100 ? 19.130 -6.318 6.599 1.00 55.62 100 LYS A CA 1
ATOM 782 C C . LYS A 1 100 ? 19.357 -7.811 6.821 1.00 55.62 100 LYS A C 1
ATOM 784 O O . LYS A 1 100 ? 19.715 -8.203 7.932 1.00 55.62 100 LYS A O 1
ATOM 789 N N . TYR A 1 101 ? 19.107 -8.622 5.799 1.00 54.66 101 TYR A N 1
ATOM 790 C CA . TYR A 1 101 ? 19.640 -9.979 5.782 1.00 54.66 101 TYR A CA 1
ATOM 791 C C . TYR A 1 101 ? 21.166 -9.846 5.858 1.00 54.66 101 TYR A C 1
ATOM 793 O O . TYR A 1 101 ? 21.746 -9.065 5.100 1.00 54.66 101 TYR A O 1
ATOM 801 N N . LYS A 1 102 ? 21.761 -10.474 6.877 1.00 46.44 102 LYS A N 1
ATOM 802 C CA . LYS A 1 102 ? 23.216 -10.585 7.008 1.00 46.44 102 LYS A CA 1
ATOM 803 C C . LYS A 1 102 ? 23.737 -11.591 5.998 1.00 46.44 102 LYS A C 1
ATOM 805 O O . LYS A 1 102 ? 23.018 -12.590 5.778 1.00 46.44 102 LYS A O 1
#

Radius of gyration: 18.04 Å; Cα contacts (8 Å, |Δi|>4): 96; chains: 1; bounding box: 51×28×42 Å

Foldseek 3Di:
DCVPDPDDDWDFADDDDDDDDDDDDKDDQDKDWQAAAPDDPDPDDDPRNVRVVVPDDGDHTPGIDGDIDDDDDDDDDPDRIDHDDPVNVVVCVVVPDDPDDD

Sequence (102 aa):
DRLMHNDIIGVGILDIFTKDHGFLPTFGPCWINLYGAPREYSEVPTVLDELNSGKGEGVAYRGRIFVELQTILGETPIEPIGEISNSDLIRALPYQSRKKYK

Solvent-accessible surface area (backbone atoms only — not comparable to full-atom values): 7061 Å² total; per-residue (Å²): 134,70,91,84,62,88,78,85,89,57,43,78,62,78,92,75,92,80,81,80,92,78,81,74,71,67,42,68,83,42,78,47,78,40,47,12,40,72,95,71,97,60,96,63,91,54,90,51,55,46,14,66,74,62,62,60,88,36,83,27,84,73,51,69,48,81,48,67,45,82,71,78,92,76,78,85,68,92,66,50,61,47,80,70,51,72,68,56,49,63,68,47,50,75,76,68,65,78,79,74,82,127

pLDDT: mean 80.31, std 11.93, range [43.16, 92.31]

Secondary structure (DSSP, 8-state):
--TT------EE-------SSSPPP-EEEEEEEEEES-----SS--GGGGGGGTSS---EEEEEEEEEE----SPPPS-SEEPPPHHHHHHHGGGG------